Protein AF-A0A9P3NQK9-F1 (afdb_monomer_lite)

Sequence (146 aa):
MMLTTSNITHAIDLAFIDRADIKAFIGPPSLQGRYNMLHSSFCELQRVGIVEEEEGDTVYPCTYNEVTLSDSENNDSGSKGLHLGKRLLQVAQSCEGLSGRILRKLPFLAHATSSVPGSCSADIFIDKLQSAVQKELEDRNNMAES

Foldseek 3Di:
DDDDDDPDPVPDDPVVVVPDPDDDDDAADDLLRLLVLLQVLLVVCVVVQQAADPVRPDAGADHPVVLVVCVVPPDPPDDPNSVLSVLSSVLSVLCPPPHSVVSNCLLVQLSVPPPDPGHHHSVSSSVSSSVSSVVVVVVVVVVVVD

Structure (mmCIF, N/CA/C/O backbone):
data_AF-A0A9P3NQK9-F1
#
_entry.id   AF-A0A9P3NQK9-F1
#
loop_
_atom_site.group_PDB
_atom_site.id
_atom_site.type_symbol
_atom_site.label_atom_id
_atom_site.label_alt_id
_atom_site.label_comp_id
_atom_site.label_asym_id
_atom_site.label_entity_id
_atom_site.label_seq_id
_atom_site.pdbx_PDB_ins_code
_atom_site.Cartn_x
_atom_site.Cartn_y
_atom_site.Cartn_z
_atom_site.occupancy
_atom_site.B_iso_or_equiv
_atom_site.auth_seq_id
_atom_site.auth_comp_id
_atom_site.auth_asym_id
_atom_site.auth_atom_id
_atom_site.pdbx_PDB_model_num
ATOM 1 N N . MET A 1 1 ? -3.665 -6.805 -30.807 1.00 83.88 1 MET A N 1
ATOM 2 C CA . MET A 1 1 ? -2.801 -6.202 -29.771 1.00 83.88 1 MET A CA 1
ATOM 3 C C . MET A 1 1 ? -2.300 -7.322 -28.876 1.00 83.88 1 MET A C 1
ATOM 5 O O . MET A 1 1 ? -3.133 -8.070 -28.382 1.00 83.88 1 MET A O 1
ATOM 9 N N . MET A 1 2 ? -0.982 -7.479 -28.735 1.00 89.56 2 MET A N 1
ATOM 10 C CA . MET A 1 2 ? -0.363 -8.483 -27.859 1.00 89.56 2 MET A CA 1
ATOM 11 C C . MET A 1 2 ? 0.240 -7.778 -26.644 1.00 89.56 2 MET A C 1
ATOM 13 O O . MET A 1 2 ? 0.886 -6.746 -26.800 1.00 89.56 2 MET A O 1
ATOM 17 N N . LEU A 1 3 ? 0.021 -8.326 -25.449 1.00 92.00 3 LEU A N 1
ATOM 18 C CA . LEU A 1 3 ? 0.586 -7.828 -24.195 1.00 92.00 3 LEU A CA 1
ATOM 19 C C . LEU A 1 3 ? 1.475 -8.920 -23.605 1.00 92.00 3 LEU A C 1
ATOM 21 O O . LEU A 1 3 ? 1.016 -10.037 -23.377 1.00 92.00 3 LEU A O 1
ATOM 25 N N . THR A 1 4 ? 2.740 -8.595 -23.362 1.00 89.88 4 THR A N 1
ATOM 26 C CA . THR A 1 4 ? 3.723 -9.519 -22.787 1.00 89.88 4 THR A CA 1
ATOM 27 C C . THR A 1 4 ? 4.471 -8.835 -21.652 1.00 89.88 4 THR A C 1
ATOM 29 O O . THR A 1 4 ? 4.813 -7.660 -21.760 1.00 89.88 4 THR A O 1
ATOM 32 N N . THR A 1 5 ? 4.764 -9.569 -20.581 1.00 92.00 5 THR A N 1
ATOM 33 C CA . THR A 1 5 ? 5.516 -9.076 -19.418 1.00 92.00 5 THR A CA 1
ATOM 34 C C . THR A 1 5 ? 6.749 -9.946 -19.195 1.00 92.00 5 THR A C 1
ATOM 36 O O . THR A 1 5 ? 6.644 -11.168 -19.278 1.00 92.00 5 THR A O 1
ATOM 39 N N . SER A 1 6 ? 7.891 -9.346 -18.858 1.00 90.12 6 SER A N 1
ATOM 40 C CA . SER A 1 6 ? 9.093 -10.071 -18.427 1.00 90.12 6 SER A CA 1
ATOM 41 C C . SER A 1 6 ? 9.525 -9.594 -17.046 1.00 90.12 6 SER A C 1
ATOM 43 O O . SER A 1 6 ? 9.598 -8.392 -16.802 1.00 90.12 6 SER A O 1
ATOM 45 N N . ASN A 1 7 ? 9.849 -10.541 -16.163 1.00 87.56 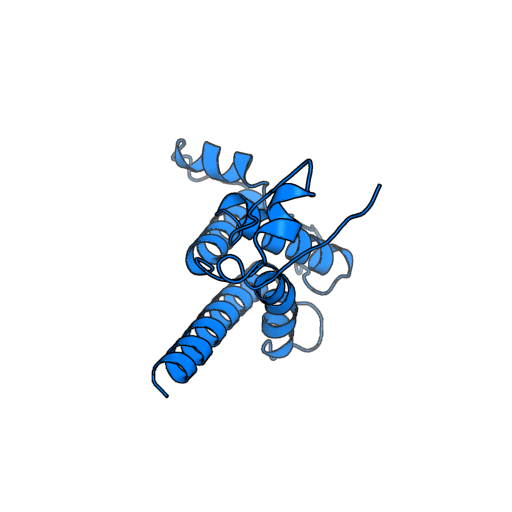7 ASN A N 1
ATOM 46 C CA . ASN A 1 7 ? 10.395 -10.253 -14.833 1.00 87.56 7 ASN A CA 1
ATOM 47 C C . ASN A 1 7 ? 11.925 -10.095 -14.840 1.00 87.56 7 ASN A C 1
ATOM 49 O O . ASN A 1 7 ? 12.494 -9.698 -13.827 1.00 87.56 7 ASN A O 1
ATOM 53 N N . ILE A 1 8 ? 12.599 -10.410 -15.954 1.00 84.94 8 ILE A N 1
ATOM 54 C CA . ILE A 1 8 ? 14.059 -10.335 -16.074 1.00 84.94 8 ILE A CA 1
ATOM 55 C C . ILE A 1 8 ? 14.398 -9.225 -17.057 1.00 84.94 8 ILE A C 1
ATOM 57 O O . ILE A 1 8 ? 14.418 -9.432 -18.264 1.00 84.94 8 ILE A O 1
ATOM 61 N N . THR A 1 9 ? 14.635 -8.027 -16.540 1.00 74.50 9 THR A N 1
ATOM 62 C CA . THR A 1 9 ? 14.713 -6.794 -17.339 1.00 74.50 9 THR A CA 1
ATOM 63 C C . THR A 1 9 ? 15.964 -6.695 -18.207 1.00 74.50 9 THR A C 1
ATOM 65 O O . THR A 1 9 ? 15.903 -6.108 -19.280 1.00 74.50 9 THR A O 1
ATOM 68 N N . HIS A 1 10 ? 17.068 -7.320 -17.793 1.00 74.88 10 HIS A N 1
ATOM 69 C CA . HIS A 1 10 ? 18.355 -7.275 -18.502 1.00 74.88 10 HIS A CA 1
ATOM 70 C C . HIS A 1 10 ? 18.671 -8.544 -19.307 1.00 74.88 10 HIS A C 1
ATOM 72 O O . HIS A 1 10 ? 19.687 -8.589 -19.991 1.00 74.88 10 HIS A O 1
ATOM 78 N N . ALA A 1 11 ? 17.817 -9.570 -19.236 1.00 77.81 11 ALA A N 1
ATOM 79 C CA . ALA A 1 11 ? 17.992 -10.822 -19.981 1.00 77.81 11 ALA A CA 1
ATOM 80 C C . ALA A 1 11 ? 16.928 -11.015 -21.071 1.00 77.81 11 ALA A C 1
ATOM 82 O O . ALA A 1 11 ? 16.745 -12.125 -21.568 1.00 77.81 11 ALA A O 1
ATOM 83 N N . ILE A 1 12 ? 16.189 -9.955 -21.414 1.00 82.88 12 ILE A N 1
ATOM 84 C CA . ILE A 1 12 ? 15.222 -10.010 -22.510 1.00 82.88 12 ILE A CA 1
ATOM 85 C C . ILE A 1 12 ? 15.993 -10.041 -23.823 1.00 82.88 12 ILE A C 1
ATOM 87 O O . ILE A 1 12 ? 16.868 -9.209 -24.059 1.00 82.88 12 ILE A O 1
ATOM 91 N N . ASP A 1 13 ? 15.637 -10.998 -24.671 1.00 84.50 13 ASP A N 1
ATOM 92 C CA . ASP A 1 13 ? 16.211 -11.138 -25.998 1.00 84.50 13 ASP A CA 1
ATOM 93 C C . ASP A 1 13 ? 16.029 -9.858 -26.833 1.00 84.50 13 ASP A C 1
ATOM 95 O O . ASP A 1 13 ? 14.955 -9.243 -26.870 1.00 84.50 13 ASP A O 1
ATOM 99 N N . LEU A 1 14 ? 17.097 -9.463 -27.526 1.00 80.38 14 LEU A N 1
ATOM 100 C CA . LEU A 1 14 ? 17.123 -8.225 -28.296 1.00 80.38 14 LEU A CA 1
ATOM 101 C C . LEU A 1 14 ? 16.114 -8.246 -29.456 1.00 80.38 14 LEU A C 1
ATOM 103 O O . LEU A 1 14 ? 15.533 -7.206 -29.757 1.00 80.38 14 LEU A O 1
ATOM 107 N N . ALA A 1 15 ? 15.839 -9.406 -30.064 1.00 83.25 15 ALA A N 1
ATOM 108 C CA . ALA A 1 15 ? 14.848 -9.529 -31.132 1.00 83.25 15 ALA A CA 1
ATOM 109 C C . ALA A 1 15 ? 13.408 -9.388 -30.612 1.00 83.25 15 ALA A C 1
ATOM 111 O O . ALA A 1 15 ? 12.530 -8.941 -31.350 1.00 83.25 15 ALA A O 1
ATOM 112 N N . PHE A 1 16 ? 13.153 -9.718 -29.342 1.00 78.44 16 PHE A N 1
ATOM 113 C CA . PHE A 1 16 ? 11.878 -9.413 -28.686 1.00 78.44 16 PHE A CA 1
ATOM 114 C C . PHE A 1 16 ? 11.709 -7.918 -28.429 1.00 78.44 16 PHE A C 1
ATOM 116 O O . PHE A 1 16 ? 10.635 -7.369 -28.671 1.00 78.44 16 PHE A O 1
ATOM 123 N N . ILE A 1 17 ? 12.772 -7.257 -27.969 1.00 83.06 17 ILE A N 1
ATOM 124 C CA . ILE A 1 17 ? 12.786 -5.805 -27.791 1.00 83.06 17 ILE A CA 1
ATOM 125 C C . ILE A 1 17 ? 12.569 -5.121 -29.147 1.00 83.06 17 ILE A C 1
ATOM 127 O O . ILE A 1 17 ? 11.748 -4.219 -29.244 1.00 83.06 17 ILE A O 1
ATOM 131 N N . ASP A 1 18 ? 13.247 -5.543 -30.208 1.00 86.25 18 ASP A N 1
ATOM 132 C CA . ASP A 1 18 ? 13.134 -4.911 -31.529 1.00 86.25 18 ASP A CA 1
ATOM 133 C C . ASP A 1 18 ? 11.713 -4.984 -32.118 1.00 86.25 18 ASP A C 1
ATOM 135 O O . ASP A 1 18 ? 11.233 -4.034 -32.727 1.00 86.25 18 ASP A O 1
ATOM 139 N N . ARG A 1 19 ? 10.988 -6.076 -31.847 1.00 91.25 19 ARG A N 1
ATOM 140 C CA . ARG A 1 19 ? 9.607 -6.285 -32.320 1.00 91.25 19 ARG A CA 1
ATOM 141 C C . ARG A 1 19 ? 8.532 -5.596 -31.475 1.00 91.25 19 ARG A C 1
ATOM 143 O O . ARG A 1 19 ? 7.364 -5.637 -31.854 1.00 91.25 19 ARG A O 1
ATOM 150 N N . ALA A 1 20 ? 8.880 -5.033 -30.320 1.00 89.75 20 ALA A N 1
ATOM 151 C CA . ALA A 1 20 ? 7.919 -4.388 -29.433 1.00 89.75 20 ALA A CA 1
ATOM 152 C C . ALA A 1 20 ? 7.782 -2.895 -29.760 1.00 89.75 20 ALA A C 1
ATOM 154 O O . ALA A 1 20 ? 8.729 -2.130 -29.568 1.00 89.75 20 ALA A O 1
ATOM 155 N N . ASP A 1 21 ? 6.578 -2.475 -30.158 1.00 93.62 21 ASP A N 1
ATOM 156 C CA . ASP A 1 21 ? 6.264 -1.063 -30.424 1.00 93.62 21 ASP A CA 1
ATOM 157 C C . ASP A 1 21 ? 6.365 -0.194 -29.158 1.00 93.62 21 ASP A C 1
ATOM 159 O O . ASP A 1 21 ? 6.798 0.955 -29.207 1.00 93.62 21 ASP A O 1
ATOM 163 N N . ILE A 1 22 ? 5.973 -0.746 -28.001 1.00 91.12 22 ILE A N 1
ATOM 164 C CA . ILE A 1 22 ? 5.982 -0.059 -26.704 1.00 91.12 22 ILE A CA 1
ATOM 165 C C . ILE A 1 22 ? 6.760 -0.893 -25.690 1.00 91.12 22 ILE A C 1
ATOM 167 O O . ILE A 1 22 ? 6.495 -2.080 -25.498 1.00 91.12 22 ILE A O 1
ATOM 171 N N . LYS A 1 23 ? 7.694 -0.237 -24.995 1.00 88.12 23 LYS A N 1
ATOM 172 C CA . LYS A 1 23 ? 8.518 -0.818 -23.930 1.00 88.12 23 LYS A CA 1
ATOM 173 C C . LYS A 1 23 ? 8.341 0.023 -22.678 1.00 88.12 23 LYS A C 1
ATOM 175 O O . LYS A 1 23 ? 8.643 1.213 -22.690 1.00 88.12 23 LYS A O 1
ATOM 180 N N . ALA A 1 24 ? 7.863 -0.595 -21.607 1.00 90.00 24 ALA A N 1
ATOM 181 C CA . ALA A 1 24 ? 7.662 0.071 -20.330 1.00 90.00 24 ALA A CA 1
ATOM 182 C C . ALA A 1 24 ? 8.331 -0.739 -19.219 1.00 90.00 24 ALA A C 1
ATOM 184 O O . ALA A 1 24 ? 7.975 -1.892 -18.977 1.00 90.00 24 ALA A O 1
ATOM 185 N N . PHE A 1 25 ? 9.298 -0.125 -18.542 1.00 90.62 25 PHE A N 1
ATOM 186 C CA . PHE A 1 25 ? 9.832 -0.658 -17.297 1.00 90.62 25 PHE A CA 1
ATOM 187 C C . PHE A 1 25 ? 8.921 -0.233 -16.143 1.00 90.62 25 PHE A C 1
ATOM 189 O O . PHE A 1 25 ? 8.699 0.959 -15.934 1.00 90.62 25 PHE A O 1
ATOM 196 N N . ILE A 1 26 ? 8.403 -1.207 -15.393 1.00 90.81 26 ILE A N 1
ATOM 197 C CA . ILE A 1 26 ? 7.578 -0.970 -14.207 1.00 90.81 26 ILE A CA 1
ATOM 198 C C . ILE A 1 26 ? 8.398 -1.347 -12.974 1.00 90.81 26 ILE A C 1
ATOM 200 O O . ILE A 1 26 ? 8.571 -2.526 -12.667 1.00 90.81 26 ILE A O 1
ATOM 204 N N . GLY A 1 27 ? 8.930 -0.331 -12.295 1.00 90.12 27 GLY A N 1
ATOM 205 C CA . GLY A 1 27 ? 9.665 -0.496 -11.043 1.00 90.12 27 GLY A CA 1
ATOM 206 C C . GLY A 1 27 ? 8.751 -0.709 -9.827 1.00 90.12 27 GLY A C 1
ATOM 207 O O . GLY A 1 27 ? 7.526 -0.799 -9.959 1.00 90.12 27 GLY A O 1
ATOM 208 N N . PRO A 1 28 ? 9.335 -0.771 -8.617 1.00 92.19 28 PRO A N 1
ATOM 209 C CA . PRO A 1 28 ? 8.576 -0.725 -7.373 1.00 92.19 28 PRO A CA 1
ATOM 210 C C . PRO A 1 28 ? 7.673 0.521 -7.300 1.00 92.19 28 PRO A C 1
ATOM 212 O O . PRO A 1 28 ? 7.998 1.557 -7.886 1.00 92.19 28 PRO A O 1
ATOM 215 N N . PRO A 1 29 ? 6.542 0.454 -6.579 1.00 96.12 29 PRO A N 1
ATOM 216 C CA . PRO A 1 29 ? 5.626 1.581 -6.458 1.00 96.12 29 PRO A CA 1
ATOM 217 C C . PRO A 1 29 ? 6.273 2.784 -5.754 1.00 96.12 29 PRO A C 1
ATOM 219 O O . PRO A 1 29 ? 6.973 2.643 -4.745 1.00 96.12 29 PRO A O 1
ATOM 222 N N . SER A 1 30 ? 5.967 3.983 -6.261 1.00 97.00 30 SER A N 1
ATOM 223 C CA . SER A 1 30 ? 6.295 5.258 -5.610 1.00 97.00 30 SER A CA 1
ATOM 224 C C . SER A 1 30 ? 5.638 5.367 -4.231 1.00 97.00 30 SER A C 1
ATOM 226 O O . SER A 1 30 ? 4.705 4.621 -3.935 1.00 97.00 30 SER A O 1
ATOM 228 N N . LEU A 1 31 ? 6.065 6.320 -3.395 1.00 97.62 31 LEU A N 1
ATOM 229 C CA . LEU A 1 31 ? 5.459 6.539 -2.073 1.00 97.62 31 LEU A CA 1
ATOM 230 C C . LEU A 1 31 ? 3.933 6.727 -2.154 1.00 97.62 31 LEU A C 1
ATOM 232 O O . LEU A 1 31 ? 3.199 6.063 -1.427 1.00 97.62 31 LEU A O 1
ATOM 236 N N . GLN A 1 32 ? 3.455 7.542 -3.098 1.00 97.62 32 GLN A N 1
ATOM 237 C CA . GLN A 1 32 ? 2.023 7.704 -3.361 1.00 97.62 32 GLN A CA 1
ATOM 238 C C . GLN A 1 32 ? 1.360 6.386 -3.786 1.00 97.62 32 GLN A C 1
ATOM 240 O O . GLN A 1 32 ? 0.261 6.069 -3.337 1.00 97.62 32 GLN A O 1
ATOM 245 N N . GLY A 1 33 ? 2.031 5.585 -4.620 1.00 97.56 33 GLY A N 1
ATOM 246 C CA . GLY A 1 33 ? 1.552 4.256 -4.999 1.00 97.56 33 GLY A CA 1
ATOM 247 C C . GLY A 1 33 ? 1.426 3.317 -3.798 1.00 97.56 33 GLY A C 1
ATOM 248 O O . GLY A 1 33 ? 0.412 2.635 -3.664 1.00 97.56 33 GLY A O 1
ATOM 249 N N . ARG A 1 34 ? 2.415 3.316 -2.897 1.00 98.06 34 ARG A N 1
ATOM 250 C CA . ARG A 1 34 ? 2.382 2.531 -1.654 1.00 98.06 34 ARG A CA 1
ATOM 251 C C . ARG A 1 34 ? 1.248 2.984 -0.747 1.00 98.06 34 ARG A C 1
ATOM 253 O O . ARG A 1 34 ? 0.457 2.147 -0.322 1.00 98.06 34 ARG A O 1
ATOM 260 N N . TYR A 1 35 ? 1.119 4.294 -0.540 1.00 98.12 35 TYR A N 1
ATOM 261 C CA . TYR A 1 35 ? 0.024 4.877 0.227 1.00 98.12 35 TYR A CA 1
ATOM 262 C C . TYR A 1 35 ? -1.334 4.452 -0.325 1.00 98.12 35 TYR A C 1
ATOM 264 O O . TYR A 1 35 ? -2.138 3.895 0.409 1.00 98.12 35 TYR A O 1
ATOM 272 N N . ASN A 1 36 ? -1.572 4.626 -1.627 1.00 98.00 36 ASN A N 1
ATOM 273 C CA . ASN A 1 36 ? -2.856 4.295 -2.248 1.00 98.00 36 ASN A CA 1
ATOM 274 C C . ASN A 1 36 ? -3.188 2.793 -2.155 1.00 98.00 36 ASN A C 1
ATOM 276 O O . ASN A 1 36 ? -4.353 2.422 -2.001 1.00 98.00 36 ASN A O 1
ATOM 280 N N . MET A 1 37 ? -2.185 1.909 -2.230 1.00 97.88 37 MET A N 1
ATOM 281 C CA . MET A 1 37 ? -2.397 0.466 -2.051 1.00 97.88 37 MET A CA 1
ATOM 282 C C . MET A 1 37 ? -2.806 0.122 -0.615 1.00 97.88 37 MET A C 1
ATOM 284 O O . MET A 1 37 ? -3.747 -0.649 -0.420 1.00 97.88 37 MET A O 1
ATOM 288 N N . LEU A 1 38 ? -2.128 0.700 0.381 1.00 97.56 38 LEU A N 1
ATOM 289 C CA . LEU A 1 38 ? -2.479 0.505 1.789 1.00 97.56 38 LEU A CA 1
ATOM 290 C C . LEU A 1 38 ? -3.836 1.142 2.116 1.00 97.56 38 LEU A C 1
ATOM 292 O O . LEU A 1 38 ? -4.663 0.503 2.754 1.00 97.56 38 LEU A O 1
ATOM 296 N N . HIS A 1 39 ? -4.096 2.348 1.608 1.00 97.25 39 HIS A N 1
ATOM 297 C CA . HIS A 1 39 ? -5.340 3.103 1.782 1.00 97.25 39 HIS A CA 1
ATOM 298 C C . HIS A 1 39 ? -6.547 2.354 1.228 1.00 97.25 39 HIS A C 1
ATOM 300 O O . HIS A 1 39 ? -7.486 2.090 1.966 1.00 97.25 39 HIS A O 1
ATOM 306 N N . SER A 1 40 ? -6.491 1.911 -0.031 1.00 97.44 40 SER A N 1
ATOM 307 C CA . SER A 1 40 ? -7.581 1.125 -0.629 1.00 97.44 40 SER A CA 1
ATOM 308 C C . SER A 1 40 ? -7.838 -0.184 0.115 1.00 97.44 40 SER A C 1
ATOM 310 O O . SER A 1 40 ? -8.992 -0.560 0.305 1.00 97.44 40 SER A O 1
ATOM 312 N N . SER A 1 41 ? -6.780 -0.851 0.581 1.00 96.06 41 SER A N 1
ATOM 313 C CA . SER A 1 41 ? -6.924 -2.064 1.389 1.00 96.06 41 SER A CA 1
ATOM 314 C C . SER A 1 41 ? -7.558 -1.766 2.749 1.00 96.06 41 SER A C 1
ATOM 316 O O . SER A 1 41 ? -8.431 -2.504 3.188 1.00 96.06 41 SER A O 1
ATOM 318 N N . PHE A 1 42 ? -7.152 -0.679 3.405 1.00 95.25 42 PHE A N 1
ATOM 319 C CA . PHE A 1 42 ? -7.701 -0.251 4.688 1.00 95.25 42 PHE A CA 1
ATOM 320 C C . PHE A 1 42 ? -9.184 0.125 4.574 1.00 95.25 42 PHE A C 1
ATOM 322 O O . PHE A 1 42 ? -10.006 -0.380 5.333 1.00 95.25 42 PHE A O 1
ATOM 329 N N . CYS A 1 43 ? -9.542 0.936 3.575 1.00 95.06 43 CYS A N 1
ATOM 330 C CA . CYS A 1 43 ? -10.928 1.305 3.293 1.00 95.06 43 CYS A CA 1
ATOM 331 C C . CYS A 1 43 ? -11.794 0.074 2.999 1.00 95.06 43 CYS A C 1
ATOM 333 O O . CYS A 1 43 ? -12.942 0.017 3.429 1.00 95.06 43 CYS A O 1
ATOM 335 N N . GLU A 1 44 ? -11.253 -0.928 2.301 1.00 95.44 44 GLU A N 1
ATOM 336 C CA . GLU A 1 44 ? -11.964 -2.185 2.063 1.00 95.44 44 GLU A CA 1
ATOM 337 C C . GLU A 1 44 ? -12.212 -2.950 3.367 1.00 95.44 44 GLU A C 1
ATOM 339 O O . GLU A 1 44 ? -13.317 -3.445 3.572 1.00 95.44 44 GLU A O 1
ATOM 344 N N . LEU A 1 45 ? -11.232 -2.998 4.276 1.00 92.56 45 LEU A N 1
ATOM 345 C CA . LEU A 1 45 ? -11.394 -3.626 5.591 1.00 92.56 45 LEU A CA 1
ATOM 346 C C . LEU A 1 45 ? -12.435 -2.912 6.461 1.00 92.56 45 LEU A C 1
ATOM 348 O O . LEU A 1 45 ? -13.172 -3.586 7.179 1.00 92.56 45 LEU A O 1
ATOM 352 N N . GLN A 1 46 ? -12.539 -1.584 6.359 1.00 92.38 46 GLN A N 1
ATOM 353 C CA . GLN A 1 46 ? -13.632 -0.829 6.979 1.00 92.38 46 GLN A CA 1
ATOM 354 C C . GLN A 1 46 ? -14.979 -1.164 6.333 1.00 92.38 46 GLN A C 1
ATOM 356 O O . GLN A 1 46 ? -15.950 -1.451 7.026 1.00 92.38 46 GLN A O 1
ATOM 361 N N . ARG A 1 47 ? -15.037 -1.223 4.997 1.00 93.62 47 ARG A N 1
ATOM 362 C CA . ARG A 1 47 ? -16.264 -1.534 4.245 1.00 93.62 47 ARG A CA 1
ATOM 363 C C . ARG A 1 47 ? -16.847 -2.909 4.590 1.00 93.62 47 ARG A C 1
ATOM 365 O O . ARG A 1 47 ? -18.063 -3.076 4.538 1.00 93.62 47 ARG A O 1
ATOM 372 N N . VAL A 1 48 ? -16.000 -3.900 4.881 1.00 92.19 48 VAL A N 1
ATOM 373 C CA . VAL A 1 48 ? -16.436 -5.262 5.247 1.00 92.19 48 VAL A CA 1
ATOM 374 C C . VAL A 1 48 ? -16.573 -5.489 6.757 1.00 92.19 48 VAL A C 1
ATOM 376 O O . VAL A 1 48 ? -16.864 -6.613 7.159 1.00 92.19 48 VAL A O 1
ATOM 379 N N . GLY A 1 49 ? -16.359 -4.461 7.583 1.00 89.44 49 GLY A N 1
ATOM 380 C CA . GLY A 1 49 ? -16.518 -4.543 9.038 1.00 89.44 49 GLY A CA 1
ATOM 381 C C . GLY A 1 49 ? -15.398 -5.287 9.776 1.00 89.44 49 GLY A C 1
ATOM 382 O O . GLY A 1 49 ? -15.586 -5.766 10.889 1.00 89.44 49 GLY A O 1
ATOM 383 N N . ILE A 1 50 ? -14.215 -5.422 9.165 1.00 90.19 50 ILE A N 1
ATOM 384 C CA . ILE A 1 50 ? -13.025 -5.969 9.847 1.00 90.19 50 ILE A CA 1
ATOM 385 C C . ILE A 1 50 ? -12.332 -4.878 10.675 1.00 90.19 50 ILE A C 1
ATOM 387 O O . ILE A 1 50 ? -11.760 -5.156 11.732 1.00 90.19 50 ILE A O 1
ATOM 391 N N . VAL A 1 51 ? -12.382 -3.634 10.196 1.00 91.25 51 VAL A N 1
ATOM 392 C CA . VAL A 1 51 ? -11.893 -2.457 10.917 1.00 91.25 51 VAL A CA 1
ATOM 393 C C . VAL A 1 51 ? -13.084 -1.564 11.237 1.00 91.25 51 VAL A C 1
ATOM 395 O O . VAL A 1 51 ? -13.658 -0.961 10.337 1.00 91.25 51 VAL A O 1
ATOM 398 N N . GLU A 1 52 ? -13.460 -1.482 12.507 1.00 87.88 52 GLU A N 1
ATOM 399 C CA . GLU A 1 52 ? -14.623 -0.720 12.967 1.00 87.88 52 GLU A CA 1
ATOM 400 C C . GLU A 1 52 ? -14.282 0.050 14.243 1.00 87.88 52 GLU A C 1
ATOM 402 O O . GLU A 1 52 ? -13.506 -0.406 15.082 1.00 87.88 52 GLU A O 1
ATOM 407 N N . GLU A 1 53 ? -14.874 1.231 14.381 1.00 83.00 53 GLU A N 1
ATOM 408 C CA . GLU A 1 53 ? -14.789 2.044 15.592 1.00 83.00 53 GLU A CA 1
ATOM 409 C C . GLU A 1 53 ? -15.968 1.725 16.519 1.00 83.00 53 GLU A C 1
ATOM 411 O O . GLU A 1 53 ? -17.075 1.466 16.048 1.00 83.00 53 GLU A O 1
ATOM 416 N N . GLU A 1 54 ? -15.754 1.793 17.837 1.00 69.94 54 GLU A N 1
ATOM 417 C CA . GLU A 1 54 ? -16.767 1.427 18.846 1.00 69.94 54 GLU A CA 1
ATOM 418 C C . GLU A 1 54 ? -18.057 2.268 18.758 1.00 69.94 54 GLU A C 1
ATOM 420 O O . GLU A 1 54 ? -19.133 1.794 19.116 1.00 69.94 54 GLU A O 1
ATOM 425 N N . GLU A 1 55 ? -17.970 3.500 18.245 1.00 70.06 55 GLU A N 1
ATOM 426 C CA . GLU A 1 55 ? -19.089 4.452 18.165 1.00 70.06 55 GLU A CA 1
ATOM 427 C C . GLU A 1 55 ? -19.826 4.442 16.809 1.00 70.06 55 GLU A C 1
ATOM 429 O O . GLU A 1 55 ? -20.727 5.250 16.584 1.00 70.06 55 GLU A O 1
ATOM 434 N N . GLY A 1 56 ? -19.477 3.533 15.891 1.00 65.38 56 GLY A N 1
ATOM 435 C CA . GLY A 1 56 ? -20.176 3.344 14.611 1.00 65.38 56 GLY A CA 1
ATOM 436 C C . GLY A 1 56 ? -19.947 4.434 13.554 1.00 65.38 56 GLY A C 1
ATOM 437 O O . GLY A 1 56 ? -20.304 4.230 12.391 1.00 65.38 56 GLY A O 1
ATOM 438 N N . ASP A 1 57 ? -19.316 5.559 13.903 1.00 76.50 57 ASP A N 1
ATOM 439 C CA . ASP A 1 57 ? -18.912 6.568 12.923 1.00 76.50 57 ASP A CA 1
ATOM 440 C C . ASP A 1 57 ? -17.630 6.116 12.208 1.00 76.50 57 ASP A C 1
ATOM 442 O O . ASP A 1 57 ? -16.519 6.143 12.749 1.00 76.50 57 ASP A O 1
ATOM 446 N N . THR A 1 58 ? -17.795 5.616 10.983 1.00 80.88 58 THR A N 1
ATOM 447 C CA . THR A 1 58 ? -16.677 5.117 10.177 1.00 80.88 58 THR A CA 1
ATOM 448 C C . THR A 1 58 ? -15.896 6.293 9.613 1.00 80.88 58 THR A C 1
ATOM 450 O O . THR A 1 58 ? -16.304 6.930 8.641 1.00 80.88 58 THR A O 1
ATOM 453 N N . VAL A 1 59 ? -14.727 6.550 10.194 1.00 88.81 59 VAL A N 1
ATOM 454 C CA . VAL A 1 59 ? -13.814 7.581 9.705 1.00 88.81 59 VAL A CA 1
ATOM 455 C C . VAL A 1 59 ? -12.793 6.960 8.761 1.00 88.81 59 VAL A C 1
ATOM 457 O O . VAL A 1 59 ? -11.963 6.144 9.165 1.00 88.81 59 VAL A O 1
ATOM 460 N N . TYR A 1 60 ? -12.832 7.372 7.498 1.00 91.44 60 TYR A N 1
ATOM 461 C CA . TYR A 1 60 ? -11.843 6.962 6.508 1.00 91.44 60 TYR A CA 1
ATOM 462 C C . TYR A 1 60 ? -10.567 7.810 6.617 1.00 91.44 60 TYR A C 1
ATOM 464 O O . TYR A 1 60 ? -10.652 9.020 6.861 1.00 91.44 60 TYR A O 1
ATOM 472 N N . PRO A 1 61 ? -9.377 7.222 6.398 1.00 93.00 61 PRO A N 1
ATOM 473 C CA . PRO A 1 61 ? -8.152 7.995 6.259 1.00 93.00 61 PRO A CA 1
ATOM 474 C C . PRO A 1 61 ? -8.248 8.939 5.053 1.00 93.00 61 PRO A C 1
ATOM 476 O O . PRO A 1 61 ? -8.792 8.567 4.008 1.00 93.00 61 PRO A O 1
ATOM 479 N N . CYS A 1 62 ? -7.680 10.138 5.164 1.00 94.19 62 CYS A N 1
ATOM 480 C CA . CYS A 1 62 ? -7.611 11.084 4.049 1.00 94.19 62 CYS A CA 1
ATOM 481 C C . CYS A 1 62 ? -6.829 10.517 2.849 1.00 94.19 62 CYS A C 1
ATOM 483 O O . CYS A 1 62 ? -6.049 9.570 2.957 1.00 94.19 62 CYS A O 1
ATOM 485 N N . THR A 1 63 ? -7.018 11.101 1.674 1.00 95.38 63 THR A N 1
ATOM 486 C CA . THR A 1 63 ? -6.241 10.782 0.473 1.00 95.38 63 THR A CA 1
ATOM 487 C C . THR A 1 63 ? -4.794 11.264 0.599 1.00 95.38 63 THR A C 1
ATOM 489 O O . THR A 1 63 ? -4.479 12.147 1.396 1.00 95.38 63 THR A O 1
ATOM 492 N N . TYR A 1 64 ? -3.895 10.720 -0.230 1.00 95.38 64 TYR A N 1
ATOM 493 C CA . TYR A 1 64 ? -2.477 11.098 -0.214 1.00 95.38 64 TYR A CA 1
ATOM 494 C C . TYR A 1 64 ? -2.272 12.615 -0.342 1.00 95.38 64 TYR A C 1
ATOM 496 O O . TYR A 1 64 ? -1.523 13.206 0.430 1.00 95.38 64 TYR A O 1
ATOM 504 N N . ASN A 1 65 ? -2.973 13.248 -1.288 1.00 94.31 65 ASN A N 1
ATOM 505 C CA . ASN A 1 65 ? -2.819 14.676 -1.554 1.00 94.31 65 ASN A CA 1
ATOM 506 C C . ASN A 1 65 ? -3.247 15.516 -0.343 1.00 94.31 65 ASN A C 1
ATOM 508 O O . ASN A 1 65 ? -2.517 16.418 0.054 1.00 94.31 65 ASN A O 1
ATOM 512 N N . GLU A 1 66 ? -4.382 15.187 0.278 1.00 92.31 66 GLU A N 1
ATOM 513 C CA . GLU A 1 66 ? -4.882 15.878 1.475 1.00 92.31 66 GLU A CA 1
ATOM 514 C C . GLU A 1 66 ? -3.884 15.794 2.635 1.00 92.31 66 GLU A C 1
ATOM 516 O O . GLU A 1 66 ? -3.580 16.809 3.262 1.00 92.31 66 GLU A O 1
ATOM 521 N N . VAL A 1 67 ? -3.309 14.609 2.873 1.00 91.56 67 VAL A N 1
ATOM 522 C CA . VAL A 1 67 ? -2.289 14.419 3.914 1.00 91.56 67 VAL A CA 1
ATOM 523 C C . VAL A 1 67 ? -1.049 15.266 3.616 1.00 91.56 67 VAL A C 1
ATOM 525 O O . VAL A 1 67 ? -0.606 16.014 4.483 1.00 91.56 67 VAL A O 1
ATOM 528 N N . THR A 1 68 ? -0.534 15.233 2.383 1.00 89.94 68 THR A N 1
ATOM 529 C CA . THR A 1 68 ? 0.684 15.983 2.017 1.00 89.94 68 THR A CA 1
ATOM 530 C C . THR A 1 68 ? 0.513 17.503 2.035 1.00 89.94 68 THR A C 1
ATOM 532 O O . THR A 1 68 ? 1.463 18.219 2.339 1.00 89.94 68 THR A O 1
ATOM 535 N N . LEU A 1 69 ? -0.686 18.011 1.733 1.00 87.56 69 LEU A N 1
ATOM 536 C CA . LEU A 1 69 ? -0.979 19.446 1.797 1.00 87.56 69 LEU A CA 1
ATOM 537 C C . LEU A 1 69 ? -1.052 19.930 3.253 1.00 87.56 69 LEU A C 1
ATOM 539 O O . LEU A 1 69 ? -0.585 21.023 3.566 1.00 87.56 69 LEU A O 1
ATOM 543 N N . SER A 1 70 ? -1.568 19.089 4.153 1.00 81.56 70 SER A N 1
ATOM 544 C CA . SER A 1 70 ? -1.727 19.422 5.573 1.00 81.56 70 SER A CA 1
ATOM 545 C C . SER A 1 70 ? -0.417 19.508 6.364 1.00 81.56 70 SER A C 1
ATOM 547 O O . SER A 1 70 ? -0.390 20.122 7.425 1.00 81.56 70 SER A O 1
ATOM 549 N N . ASP A 1 71 ? 0.680 18.914 5.884 1.00 65.56 71 ASP A N 1
ATOM 550 C CA . ASP A 1 71 ? 1.983 19.000 6.567 1.00 65.56 71 ASP A CA 1
ATOM 551 C C . ASP A 1 71 ? 2.585 20.415 6.519 1.00 65.56 71 ASP A C 1
ATOM 553 O O . ASP A 1 71 ? 3.517 20.719 7.259 1.00 65.56 71 ASP A O 1
ATOM 557 N N . SER A 1 72 ? 2.023 21.303 5.691 1.00 64.25 72 SER A N 1
ATOM 558 C CA . SER A 1 72 ? 2.412 22.716 5.629 1.00 64.25 72 SER A CA 1
ATOM 559 C C . SER A 1 72 ? 1.659 23.606 6.632 1.00 64.25 72 SER A C 1
ATOM 561 O O . SER A 1 72 ? 2.097 24.726 6.893 1.00 64.25 72 SER A O 1
ATOM 563 N N . GLU A 1 73 ? 0.555 23.130 7.219 1.00 63.06 73 GLU A N 1
ATOM 564 C CA . GLU A 1 73 ? -0.313 23.910 8.109 1.00 63.06 73 GLU A CA 1
ATOM 565 C C . GLU A 1 73 ? -0.318 23.296 9.523 1.00 63.06 73 GLU A C 1
ATOM 567 O O . GLU A 1 73 ? -0.999 22.311 9.793 1.00 63.06 73 GLU A O 1
ATOM 572 N N . ASN A 1 74 ? 0.448 23.884 10.450 1.00 56.88 74 ASN A N 1
ATOM 573 C CA . ASN A 1 74 ? 0.592 23.454 11.857 1.00 56.88 74 ASN A CA 1
ATOM 574 C C . ASN A 1 74 ? -0.662 23.707 12.732 1.00 56.88 74 ASN A C 1
ATOM 576 O O . ASN A 1 74 ? -0.548 24.152 13.875 1.00 56.88 74 ASN A O 1
ATOM 580 N N . ASN A 1 75 ? -1.867 23.454 12.223 1.00 57.00 75 ASN A N 1
ATOM 581 C CA . ASN A 1 75 ? -3.090 23.594 13.011 1.00 57.00 75 ASN A CA 1
ATOM 582 C C . ASN A 1 75 ? -3.434 22.270 13.709 1.00 57.00 75 ASN A C 1
ATOM 584 O O . ASN A 1 75 ? -3.861 21.301 13.085 1.00 57.00 75 ASN A O 1
ATOM 588 N N . ASP A 1 76 ? -3.274 22.271 15.032 1.00 53.91 76 ASP A N 1
ATOM 589 C CA . ASP A 1 76 ? -3.457 21.174 16.002 1.00 53.91 76 ASP A CA 1
ATOM 590 C C . ASP A 1 76 ? -4.925 20.706 16.179 1.00 53.91 76 ASP A C 1
ATOM 592 O O . ASP A 1 76 ? -5.329 20.173 17.204 1.00 53.91 76 ASP A O 1
ATOM 596 N N . SER A 1 77 ? -5.781 20.924 15.178 1.00 57.94 77 SER A N 1
ATOM 597 C CA . SER A 1 77 ? -7.193 20.503 15.169 1.00 57.94 77 SER A CA 1
ATOM 598 C C . SER A 1 77 ? -7.509 19.665 13.931 1.00 57.94 77 SER A C 1
ATOM 600 O O . SER A 1 77 ? -8.534 19.844 13.274 1.00 57.94 77 SER A O 1
ATOM 602 N N . GLY A 1 78 ? -6.585 18.771 13.571 1.00 63.31 78 GLY A N 1
ATOM 603 C CA . GLY A 1 78 ? -6.756 17.848 12.454 1.00 63.31 78 GLY A CA 1
ATOM 604 C C . GLY A 1 78 ? -7.924 16.889 12.691 1.00 63.31 78 GLY A C 1
ATOM 605 O O . GLY A 1 78 ? -8.090 16.352 13.784 1.00 63.31 78 GLY A O 1
ATOM 606 N N . SER A 1 79 ? -8.734 16.652 11.658 1.00 84.50 79 SER A N 1
ATOM 607 C CA . SER A 1 79 ? -9.790 15.637 11.706 1.00 84.50 79 SER A CA 1
ATOM 608 C C . SER A 1 79 ? -9.201 14.245 11.995 1.00 84.50 79 SER A C 1
ATOM 610 O O . SER A 1 79 ? -8.065 13.949 11.616 1.00 84.50 79 SER A O 1
ATOM 612 N N . LYS A 1 80 ? -9.974 13.342 12.619 1.00 88.00 80 LYS A N 1
ATOM 613 C CA . LYS A 1 80 ? -9.549 11.945 12.867 1.00 88.00 80 LYS A CA 1
ATOM 614 C C . LYS A 1 80 ? -9.087 11.246 11.575 1.00 88.00 80 LYS A C 1
ATOM 616 O O . LYS A 1 80 ? -8.105 10.510 11.591 1.00 88.00 80 LYS A O 1
ATOM 621 N N . GLY A 1 81 ? -9.716 11.551 10.436 1.00 91.06 81 GLY A N 1
ATOM 622 C CA . GLY A 1 81 ? -9.305 11.041 9.122 1.00 91.06 81 GLY A CA 1
ATOM 623 C C . GLY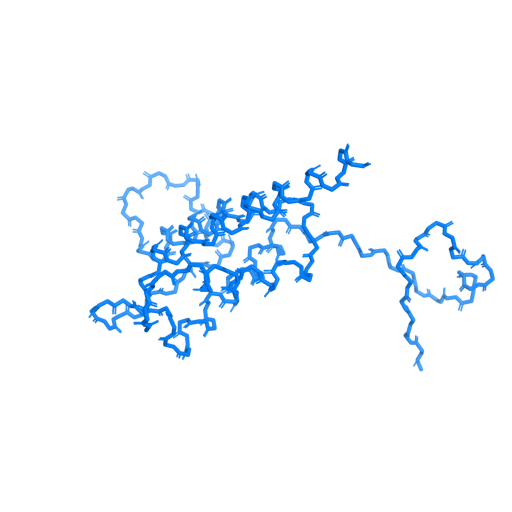 A 1 81 ? -7.920 11.527 8.684 1.00 91.06 81 GLY A C 1
ATOM 624 O O . GLY A 1 81 ? -7.155 10.758 8.095 1.00 91.06 81 GLY A O 1
ATOM 625 N N . LEU A 1 82 ? -7.550 12.764 9.033 1.00 91.81 82 LEU A N 1
ATOM 626 C CA . LEU A 1 82 ? -6.214 13.286 8.764 1.00 91.81 82 LEU A CA 1
ATOM 627 C C . LEU A 1 82 ? -5.158 12.603 9.637 1.00 91.81 82 LEU A C 1
ATOM 629 O O . LEU A 1 82 ? -4.097 12.240 9.133 1.00 91.81 82 LEU A O 1
ATOM 633 N N . HIS A 1 83 ? -5.460 12.377 10.917 1.00 92.12 83 HIS A N 1
ATOM 634 C CA . HIS A 1 83 ? -4.586 11.620 11.816 1.00 92.12 83 HIS A CA 1
ATOM 635 C C . HIS A 1 83 ? -4.317 10.204 11.279 1.00 92.12 83 HIS 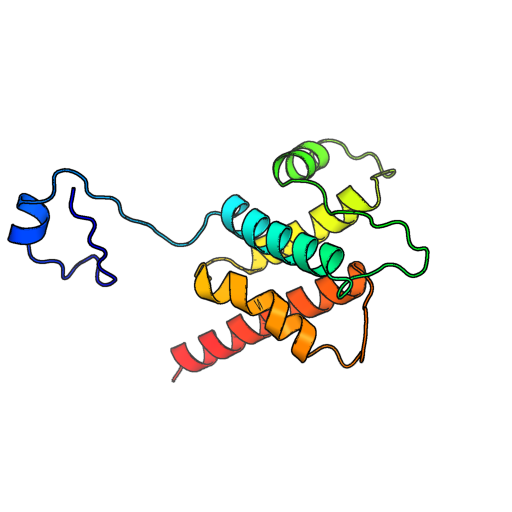A C 1
ATOM 637 O O . HIS A 1 83 ? -3.159 9.815 11.115 1.00 92.12 83 HIS A O 1
ATOM 643 N N . LEU A 1 84 ? -5.372 9.466 10.911 1.00 93.94 84 LEU A N 1
ATOM 644 C CA . LEU A 1 84 ? -5.244 8.133 10.312 1.00 93.94 84 LEU A CA 1
ATOM 645 C C . LEU A 1 84 ? -4.446 8.169 9.003 1.00 93.94 84 LEU A C 1
ATOM 647 O O . LEU A 1 84 ? -3.580 7.323 8.787 1.00 93.94 84 LEU A O 1
ATOM 651 N N . GLY A 1 85 ? -4.690 9.172 8.154 1.00 95.38 85 GLY A N 1
ATOM 652 C CA . GLY A 1 85 ? -3.944 9.370 6.911 1.00 95.38 85 GLY A CA 1
ATOM 653 C C . GLY A 1 85 ? -2.450 9.609 7.148 1.00 95.38 85 GLY A C 1
ATOM 654 O O . GLY A 1 85 ? -1.616 8.972 6.506 1.00 95.38 85 GLY A O 1
ATOM 655 N N . LYS A 1 86 ? -2.084 10.452 8.122 1.00 94.69 86 LYS A N 1
ATOM 656 C CA . LYS A 1 86 ? -0.680 10.693 8.502 1.00 94.69 86 LYS A CA 1
ATOM 657 C C . LYS A 1 86 ? -0.001 9.428 9.020 1.00 94.69 86 LYS A C 1
ATOM 659 O O . LYS A 1 86 ? 1.111 9.116 8.593 1.00 94.69 86 LYS A O 1
ATOM 664 N N . ARG A 1 87 ? -0.673 8.656 9.878 1.00 96.06 87 ARG A N 1
ATOM 665 C CA . ARG A 1 87 ? -0.134 7.374 10.359 1.00 96.06 87 ARG A CA 1
ATOM 666 C C . ARG A 1 87 ? 0.044 6.374 9.220 1.00 96.06 87 ARG A C 1
ATOM 668 O O . ARG A 1 87 ? 1.098 5.758 9.100 1.00 96.06 87 ARG A O 1
ATOM 675 N N . LEU A 1 88 ? -0.937 6.258 8.329 1.00 96.88 88 LEU A N 1
ATOM 676 C CA . LEU A 1 88 ? -0.839 5.378 7.167 1.00 96.88 88 LEU A CA 1
ATOM 677 C C . LEU A 1 88 ? 0.284 5.805 6.207 1.00 96.88 88 LEU A C 1
ATOM 679 O O . LEU A 1 88 ? 0.940 4.954 5.605 1.00 96.88 88 LEU A O 1
ATOM 683 N N . LEU A 1 89 ? 0.553 7.110 6.097 1.00 97.31 89 LEU A N 1
ATOM 684 C CA . LEU A 1 89 ? 1.679 7.640 5.331 1.00 97.31 89 LEU A CA 1
ATOM 685 C C . LEU A 1 89 ? 3.027 7.228 5.928 1.00 97.31 89 LEU A C 1
ATOM 687 O O . LEU A 1 89 ? 3.912 6.835 5.171 1.00 97.31 89 LEU A O 1
ATOM 691 N N . GLN A 1 90 ? 3.168 7.227 7.255 1.00 96.94 90 GLN A N 1
ATOM 692 C CA . GLN A 1 90 ? 4.372 6.714 7.923 1.00 96.94 90 GLN A CA 1
ATOM 693 C C . GLN A 1 90 ? 4.599 5.225 7.613 1.00 96.94 90 GLN A C 1
ATOM 695 O O . GLN A 1 90 ? 5.716 4.821 7.287 1.00 96.94 90 GLN A O 1
ATOM 700 N N . VAL A 1 91 ? 3.534 4.414 7.610 1.00 97.69 91 VAL A N 1
ATOM 701 C CA . VAL A 1 91 ? 3.619 3.004 7.186 1.00 97.69 91 VAL A CA 1
ATOM 702 C C . VAL A 1 91 ? 4.008 2.891 5.707 1.00 97.69 91 VAL A C 1
ATOM 704 O O . VAL A 1 91 ? 4.841 2.076 5.319 1.00 97.69 91 VAL A O 1
ATOM 707 N N . ALA A 1 92 ? 3.450 3.735 4.839 1.00 97.69 92 ALA A N 1
ATOM 708 C CA . ALA A 1 92 ? 3.808 3.735 3.423 1.00 97.69 92 ALA A CA 1
ATOM 709 C C . ALA A 1 92 ? 5.283 4.116 3.192 1.00 97.69 92 ALA A C 1
ATOM 711 O O . ALA A 1 92 ? 5.913 3.595 2.265 1.00 97.69 92 ALA A O 1
ATOM 712 N N . GLN A 1 93 ? 5.847 4.999 4.021 1.00 97.12 93 GLN A N 1
ATOM 713 C CA . GLN A 1 93 ? 7.267 5.357 3.991 1.00 97.12 93 GLN A CA 1
ATOM 714 C C . GLN A 1 93 ? 8.151 4.161 4.358 1.00 97.12 93 GLN A C 1
ATOM 716 O O . GLN A 1 93 ? 9.075 3.865 3.604 1.00 97.12 93 GLN A O 1
ATOM 721 N N . SER A 1 94 ? 7.815 3.418 5.419 1.00 96.88 94 SER A N 1
ATOM 722 C CA . SER A 1 94 ? 8.570 2.224 5.839 1.00 96.88 94 SER A CA 1
ATOM 723 C C . SER A 1 94 ? 8.513 1.074 4.822 1.00 96.88 94 SER A C 1
ATOM 725 O O . SER A 1 94 ? 9.406 0.236 4.784 1.00 96.88 94 SER A O 1
ATOM 727 N N . CYS A 1 95 ? 7.519 1.062 3.931 1.00 96.62 95 CYS A N 1
ATOM 728 C CA . CYS A 1 95 ? 7.370 0.056 2.877 1.00 96.62 95 CYS A CA 1
ATOM 729 C C . CYS A 1 95 ? 8.265 0.265 1.632 1.00 96.62 95 CYS A C 1
ATOM 731 O O . CYS A 1 95 ? 7.969 -0.277 0.560 1.00 96.62 95 CYS A O 1
ATOM 733 N N . GLU A 1 96 ? 9.307 1.093 1.703 1.00 95.31 96 GLU A N 1
ATOM 734 C CA . GLU A 1 96 ? 10.199 1.332 0.566 1.00 95.31 96 GLU A CA 1
ATOM 735 C C . GLU A 1 96 ? 10.847 0.034 0.046 1.00 95.31 96 GLU A C 1
ATOM 737 O O . GLU A 1 96 ? 11.199 -0.868 0.800 1.00 95.31 96 GLU A O 1
ATOM 742 N N . GLY A 1 97 ? 10.941 -0.102 -1.281 1.00 92.00 97 GLY A N 1
ATOM 743 C CA . GLY A 1 97 ? 11.497 -1.297 -1.930 1.00 92.00 97 GLY A CA 1
ATOM 744 C C . GLY A 1 97 ? 10.585 -2.535 -1.937 1.00 92.00 97 GLY A C 1
ATOM 745 O O . GLY A 1 97 ? 10.901 -3.525 -2.607 1.00 92.00 97 GLY A O 1
ATOM 746 N N . LEU A 1 98 ? 9.431 -2.505 -1.261 1.00 94.25 98 LEU A N 1
ATOM 747 C CA . LEU A 1 98 ? 8.460 -3.600 -1.313 1.00 94.25 98 LEU A CA 1
ATOM 748 C C . LEU A 1 98 ? 7.709 -3.625 -2.651 1.00 94.25 98 LEU A C 1
ATOM 750 O O . LEU A 1 98 ? 7.354 -2.595 -3.225 1.00 94.25 98 LEU A O 1
ATOM 754 N N . SER A 1 99 ? 7.436 -4.831 -3.155 1.00 94.31 99 SER A N 1
ATOM 755 C CA . SER A 1 99 ? 6.659 -5.007 -4.383 1.00 94.31 99 SER A CA 1
ATOM 756 C C . SER A 1 99 ? 5.163 -4.839 -4.113 1.00 94.31 99 SER A C 1
ATOM 758 O O . SER A 1 99 ? 4.683 -5.095 -3.007 1.00 94.31 99 SER A O 1
ATOM 760 N N . GLY A 1 100 ? 4.389 -4.508 -5.152 1.00 94.00 100 GLY A N 1
ATOM 761 C CA . GLY A 1 100 ? 2.925 -4.431 -5.047 1.00 94.00 100 GLY A CA 1
ATOM 762 C C . GLY A 1 100 ? 2.277 -5.723 -4.528 1.00 94.00 100 GLY A C 1
ATOM 763 O O . GLY A 1 100 ? 1.262 -5.671 -3.838 1.00 94.00 100 GLY A O 1
ATOM 764 N N . ARG A 1 101 ? 2.892 -6.885 -4.795 1.00 94.31 101 ARG A N 1
ATOM 765 C CA . ARG A 1 101 ? 2.432 -8.182 -4.275 1.00 94.31 101 ARG A CA 1
ATOM 766 C C . ARG A 1 101 ? 2.546 -8.260 -2.754 1.00 94.31 101 ARG A C 1
ATOM 768 O O . ARG A 1 101 ? 1.616 -8.735 -2.112 1.00 94.31 101 ARG A O 1
ATOM 775 N N . ILE A 1 102 ? 3.665 -7.803 -2.193 1.00 95.38 102 ILE A N 1
ATOM 776 C CA . ILE A 1 102 ? 3.863 -7.769 -0.740 1.00 95.38 102 ILE A CA 1
ATOM 777 C C . ILE A 1 102 ? 2.928 -6.741 -0.107 1.00 95.38 102 ILE A C 1
ATOM 779 O O . ILE A 1 102 ? 2.230 -7.072 0.845 1.00 95.38 102 ILE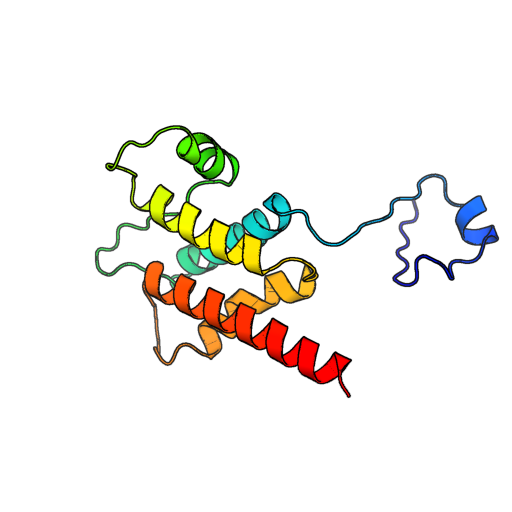 A O 1
ATOM 783 N N . LEU A 1 103 ? 2.814 -5.546 -0.694 1.00 96.44 103 LEU A N 1
ATOM 784 C CA . LEU A 1 103 ? 1.940 -4.490 -0.175 1.00 96.44 103 LEU A CA 1
ATOM 785 C C . LEU A 1 103 ? 0.483 -4.935 -0.021 1.00 96.44 103 LEU A C 1
ATOM 787 O O . LEU A 1 103 ? -0.138 -4.636 0.990 1.00 96.44 103 LEU A O 1
ATOM 791 N N . ARG A 1 104 ? -0.052 -5.708 -0.976 1.00 95.12 104 ARG A N 1
ATOM 792 C CA . ARG A 1 104 ? -1.415 -6.262 -0.871 1.00 95.12 104 ARG A CA 1
ATOM 793 C C . ARG A 1 104 ? -1.549 -7.432 0.108 1.00 95.12 104 ARG A C 1
ATOM 795 O O . ARG A 1 104 ? -2.661 -7.758 0.506 1.00 95.12 104 ARG A O 1
ATOM 802 N N . LYS A 1 105 ? -0.445 -8.080 0.482 1.00 95.62 105 LYS A N 1
ATOM 803 C CA . LYS A 1 105 ? -0.413 -9.172 1.470 1.00 95.62 105 LYS A CA 1
ATOM 804 C C . LYS A 1 105 ? -0.368 -8.631 2.904 1.00 95.62 105 LYS A C 1
ATOM 806 O O . LYS A 1 105 ? -0.905 -9.272 3.804 1.00 95.62 105 LYS A O 1
ATOM 811 N N . LEU A 1 106 ? 0.237 -7.461 3.120 1.00 96.00 106 LEU A N 1
ATOM 812 C CA . LEU A 1 106 ? 0.406 -6.859 4.449 1.00 96.00 106 LEU A CA 1
ATOM 813 C C . LEU A 1 106 ? -0.897 -6.719 5.258 1.00 96.00 106 LEU A C 1
ATOM 815 O O . LEU A 1 106 ? -0.873 -7.112 6.421 1.00 96.00 106 LEU A O 1
ATOM 819 N N . PRO A 1 107 ? -2.037 -6.255 4.700 1.00 93.81 107 PRO A N 1
ATOM 820 C CA . PRO A 1 107 ? -3.279 -6.132 5.468 1.00 93.81 107 PRO A CA 1
ATOM 821 C C . PRO A 1 107 ? -3.758 -7.472 6.037 1.00 93.81 107 PRO A C 1
ATOM 823 O O . PRO A 1 107 ? -4.188 -7.550 7.185 1.00 93.81 107 PRO A O 1
ATOM 826 N N . PHE A 1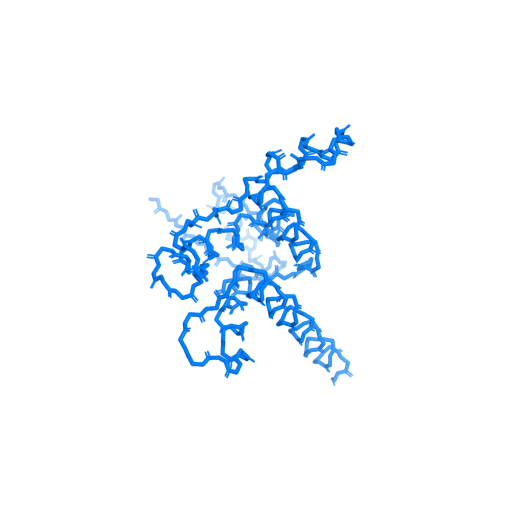 108 ? -3.615 -8.549 5.258 1.00 92.31 108 PHE A N 1
ATOM 827 C CA . PHE A 1 108 ? -3.934 -9.900 5.710 1.00 92.31 108 PHE A CA 1
ATOM 828 C C . PHE A 1 108 ? -3.001 -10.357 6.839 1.00 92.31 108 PHE A C 1
ATOM 830 O O . PHE A 1 108 ? -3.469 -10.897 7.836 1.00 92.31 108 PHE A O 1
ATOM 837 N N . LEU A 1 109 ? -1.691 -10.116 6.716 1.00 92.62 109 LEU A N 1
ATOM 838 C CA . LEU A 1 109 ? -0.725 -10.461 7.767 1.00 92.62 109 LEU A CA 1
ATOM 839 C C . LEU A 1 109 ? -0.971 -9.671 9.057 1.00 92.62 109 LEU A C 1
ATOM 841 O O . LEU A 1 109 ? -0.895 -10.233 10.150 1.00 92.62 109 LEU A O 1
ATOM 845 N N . ALA A 1 110 ? -1.294 -8.385 8.931 1.00 92.56 110 ALA A N 1
ATOM 846 C CA . ALA A 1 110 ? -1.630 -7.521 10.054 1.00 92.56 110 ALA A CA 1
ATOM 847 C C . ALA A 1 110 ? -2.855 -8.054 10.807 1.00 92.56 110 ALA A C 1
ATOM 849 O O . ALA A 1 110 ? -2.821 -8.191 12.028 1.00 92.56 110 ALA A O 1
ATOM 850 N N . HIS A 1 111 ? -3.903 -8.441 10.076 1.00 89.50 111 HIS A N 1
ATOM 851 C CA . HIS A 1 111 ? -5.093 -9.033 10.675 1.00 89.50 111 HIS A CA 1
ATOM 852 C C . HIS A 1 111 ? -4.809 -10.406 11.306 1.00 89.50 111 HIS A C 1
ATOM 854 O O . HIS A 1 111 ? -5.171 -10.632 12.453 1.00 89.50 111 HIS A O 1
ATOM 860 N N . ALA A 1 112 ? -4.086 -11.294 10.617 1.00 88.62 112 ALA A N 1
ATOM 861 C CA . ALA A 1 112 ? -3.776 -12.643 11.108 1.00 88.62 112 ALA A CA 1
ATOM 862 C C . ALA A 1 112 ? -2.898 -12.658 12.374 1.00 88.62 112 ALA A C 1
ATOM 864 O O . ALA A 1 112 ? -2.916 -13.623 13.134 1.00 88.62 112 ALA A O 1
ATOM 865 N N . THR A 1 113 ? -2.110 -11.604 12.591 1.00 82.81 113 THR A N 1
ATOM 866 C CA . THR A 1 113 ? -1.284 -11.422 13.798 1.00 82.81 113 THR A CA 1
ATOM 867 C C . THR A 1 113 ? -1.989 -10.614 14.889 1.00 82.81 113 THR A C 1
ATOM 869 O O . THR A 1 113 ? -1.478 -10.499 16.008 1.00 82.81 113 THR A O 1
ATOM 872 N N . SER A 1 114 ? -3.169 -10.064 14.597 1.00 75.31 114 SER A N 1
ATOM 873 C CA . SER A 1 114 ? -4.022 -9.455 15.603 1.00 75.31 114 SER A CA 1
ATOM 874 C C . SER A 1 114 ? -4.687 -10.562 16.413 1.00 75.31 114 SER A C 1
ATOM 876 O O . SER A 1 114 ? -5.407 -11.400 15.884 1.00 75.31 114 SER A O 1
ATOM 878 N N . SER A 1 115 ? -4.457 -10.574 17.724 1.00 65.25 115 SER A N 1
ATOM 879 C CA . SER A 1 115 ? -5.042 -11.569 18.629 1.00 65.25 115 SER A CA 1
ATOM 880 C C . SER A 1 115 ? -6.533 -11.326 18.916 1.00 65.25 115 SER A C 1
ATOM 882 O O . SER A 1 115 ? -7.069 -11.919 19.850 1.00 65.25 115 SER A O 1
ATOM 884 N N . VAL A 1 116 ? -7.180 -10.421 18.171 1.00 63.44 116 VAL A N 1
ATOM 885 C CA . VAL A 1 116 ? -8.553 -9.963 18.400 1.00 63.44 116 VAL A CA 1
ATOM 886 C C . VAL A 1 116 ? -9.498 -10.744 17.483 1.00 63.44 116 VAL A C 1
ATOM 888 O O . VAL A 1 116 ? -9.505 -10.500 16.276 1.00 63.44 116 VAL A O 1
ATOM 891 N N . PRO A 1 117 ? -10.289 -11.696 18.008 1.00 66.50 117 PRO A N 1
ATOM 892 C CA . PRO A 1 117 ? -11.367 -12.297 17.238 1.00 66.50 117 PRO A CA 1
ATOM 893 C C . PRO A 1 117 ? -12.474 -11.254 17.022 1.00 66.50 117 PRO A C 1
ATOM 895 O O . PRO A 1 117 ? -13.114 -10.834 17.981 1.00 66.50 117 PRO A O 1
ATOM 898 N N . GLY A 1 118 ? -12.700 -10.844 15.771 1.00 75.19 118 GLY A N 1
ATOM 899 C CA . GLY A 1 118 ? -13.749 -9.885 15.398 1.00 75.19 118 GLY A CA 1
ATOM 900 C C . GLY A 1 118 ? -13.206 -8.630 14.713 1.00 75.19 118 GLY A C 1
ATOM 901 O O . GLY A 1 118 ? -12.220 -8.705 13.974 1.00 75.19 118 GLY A O 1
ATOM 902 N N . SER A 1 119 ? -13.873 -7.496 14.937 1.00 81.50 119 SER A N 1
ATOM 903 C CA . SER A 1 119 ? -13.449 -6.185 14.447 1.00 81.50 119 SER A CA 1
ATOM 904 C C . SER A 1 119 ? -12.377 -5.564 15.352 1.00 81.50 119 SER A C 1
ATOM 906 O O . SER A 1 119 ? -12.245 -5.902 16.530 1.00 81.50 119 SER A O 1
ATOM 908 N N . CYS A 1 120 ? -11.555 -4.679 14.789 1.00 87.81 120 CYS A N 1
ATOM 909 C CA . CYS A 1 120 ? -10.552 -3.909 15.530 1.00 87.81 120 CYS A CA 1
ATOM 910 C C . CYS A 1 120 ? -10.610 -2.428 15.145 1.00 87.81 120 CYS A C 1
ATOM 912 O O . CYS A 1 120 ? -11.006 -2.106 14.026 1.00 87.81 120 CYS A O 1
ATOM 914 N N . SER A 1 121 ? -10.199 -1.532 16.048 1.00 90.44 121 SER A N 1
ATOM 915 C CA . SER A 1 121 ? -10.179 -0.096 15.749 1.00 90.44 121 SER A CA 1
ATOM 916 C C . SER A 1 121 ? -9.141 0.252 14.684 1.00 90.44 121 SER A C 1
ATOM 918 O O . SER A 1 121 ? -8.132 -0.447 14.510 1.00 90.44 121 SER A O 1
ATOM 920 N N . ALA A 1 122 ? -9.371 1.365 13.984 1.00 91.38 122 ALA A N 1
ATOM 921 C CA . ALA A 1 122 ? -8.491 1.873 12.940 1.00 91.38 122 ALA A CA 1
ATOM 922 C C . ALA A 1 122 ? -7.054 2.033 13.440 1.00 91.38 122 ALA A C 1
ATOM 924 O O . ALA A 1 122 ? -6.104 1.599 12.784 1.00 91.38 122 ALA A O 1
ATOM 925 N N . ASP A 1 123 ? -6.901 2.615 14.629 1.00 91.25 123 ASP A N 1
ATOM 926 C CA . ASP A 1 123 ? -5.596 2.880 15.216 1.00 91.25 123 ASP A CA 1
ATOM 927 C C . ASP A 1 123 ? -4.830 1.593 15.542 1.00 91.25 123 ASP A C 1
ATOM 929 O O . ASP A 1 123 ? -3.652 1.490 15.190 1.00 91.25 123 ASP A O 1
ATOM 933 N N . ILE A 1 124 ? -5.502 0.596 16.134 1.00 91.62 124 ILE A N 1
ATOM 934 C CA . ILE A 1 124 ? -4.898 -0.708 16.446 1.00 91.62 124 ILE A CA 1
ATOM 935 C C . ILE A 1 124 ? -4.494 -1.423 15.159 1.00 91.62 124 ILE A C 1
ATOM 937 O O . ILE A 1 124 ? -3.408 -2.003 15.082 1.00 91.62 124 ILE A O 1
ATOM 941 N N . PHE A 1 125 ? -5.348 -1.385 14.134 1.00 93.06 125 PHE A N 1
ATOM 942 C CA . PHE A 1 125 ? -5.036 -2.014 12.859 1.00 93.06 125 PHE A CA 1
ATOM 943 C C . PHE A 1 125 ? -3.783 -1.407 12.220 1.00 93.06 125 PHE A C 1
ATOM 945 O O . PHE A 1 125 ? -2.925 -2.149 11.743 1.00 93.06 125 PHE A O 1
ATOM 952 N N . ILE A 1 126 ? -3.640 -0.078 12.238 1.00 94.81 126 ILE A N 1
ATOM 953 C CA . ILE A 1 126 ? -2.457 0.600 11.690 1.00 94.81 126 ILE A CA 1
ATOM 954 C C . ILE A 1 126 ? -1.185 0.208 12.460 1.00 94.81 126 ILE A C 1
ATOM 956 O O . ILE A 1 126 ? -0.156 -0.042 11.829 1.00 94.81 126 ILE A O 1
ATOM 960 N N . ASP A 1 127 ? -1.244 0.048 13.786 1.00 94.25 127 ASP A N 1
ATOM 961 C CA . ASP A 1 127 ? -0.104 -0.457 14.571 1.00 94.25 127 ASP A CA 1
ATOM 962 C C . ASP A 1 127 ? 0.286 -1.891 14.193 1.00 94.25 127 ASP A C 1
ATOM 964 O O . ASP A 1 127 ? 1.470 -2.223 14.042 1.00 94.25 127 ASP A O 1
ATOM 968 N N . LYS A 1 128 ? -0.710 -2.761 13.990 1.00 93.81 128 LYS A N 1
ATOM 969 C CA . LYS A 1 128 ? -0.474 -4.132 13.513 1.00 93.81 128 LYS A CA 1
ATOM 970 C C . LYS A 1 128 ? 0.073 -4.152 12.094 1.00 93.81 128 LYS A C 1
ATOM 972 O O . LYS A 1 128 ? 0.946 -4.966 11.796 1.00 93.81 128 LYS A O 1
ATOM 977 N N . LEU A 1 129 ? -0.380 -3.240 11.242 1.00 95.62 129 LEU A N 1
ATOM 978 C CA . LEU A 1 129 ? 0.132 -3.084 9.889 1.00 95.62 129 LEU A CA 1
ATOM 979 C C . LEU A 1 129 ? 1.604 -2.667 9.901 1.00 95.62 129 LEU A C 1
ATOM 981 O O . LEU A 1 129 ? 2.409 -3.295 9.216 1.00 95.62 129 LEU A O 1
ATOM 985 N N . GLN A 1 130 ? 1.976 -1.692 10.732 1.00 96.25 130 GLN A N 1
ATOM 986 C CA . GLN A 1 130 ? 3.372 -1.289 10.914 1.00 96.25 130 GLN A CA 1
ATOM 987 C C . GLN A 1 130 ? 4.238 -2.455 11.421 1.00 96.25 130 GLN A C 1
ATOM 989 O O . GLN A 1 130 ? 5.323 -2.697 10.893 1.00 96.25 130 GLN A O 1
ATOM 994 N N . SER A 1 131 ? 3.735 -3.229 12.387 1.00 95.38 131 SER A N 1
ATOM 995 C CA . SER A 1 131 ? 4.429 -4.419 12.903 1.00 95.38 131 SER A CA 1
ATOM 996 C C . SER A 1 131 ? 4.621 -5.494 11.822 1.00 95.38 131 SER A C 1
ATOM 998 O O . SER A 1 131 ? 5.681 -6.112 11.730 1.00 95.38 131 SER A O 1
ATOM 1000 N N . ALA A 1 132 ? 3.612 -5.707 10.971 1.00 95.31 132 ALA A N 1
ATOM 1001 C CA . ALA A 1 132 ? 3.682 -6.656 9.863 1.00 95.31 132 ALA A CA 1
ATOM 1002 C C . ALA A 1 132 ? 4.696 -6.226 8.790 1.00 95.31 132 ALA A C 1
ATOM 1004 O O . ALA A 1 132 ? 5.401 -7.076 8.247 1.00 95.31 132 ALA A O 1
ATOM 1005 N N . VAL A 1 133 ? 4.799 -4.920 8.512 1.00 96.38 133 VAL A N 1
ATOM 1006 C CA . VAL A 1 133 ? 5.821 -4.364 7.611 1.00 96.38 133 VAL A CA 1
ATOM 1007 C C . VAL A 1 133 ? 7.216 -4.620 8.158 1.00 96.38 133 VAL A C 1
ATOM 1009 O O . VAL A 1 133 ? 8.062 -5.138 7.433 1.00 96.38 133 VAL A O 1
ATOM 1012 N N . GLN A 1 134 ? 7.445 -4.299 9.433 1.00 95.31 134 GLN A N 1
ATOM 1013 C CA . GLN A 1 134 ? 8.743 -4.502 10.065 1.00 95.31 134 GLN A CA 1
ATOM 1014 C C . GLN A 1 134 ? 9.166 -5.973 10.000 1.00 95.31 134 GLN A C 1
ATOM 1016 O O . GLN A 1 134 ? 10.273 -6.270 9.560 1.00 95.31 134 GLN A O 1
ATOM 1021 N N . LYS A 1 135 ? 8.257 -6.893 10.336 1.00 94.38 135 LYS A N 1
ATOM 1022 C CA . LYS A 1 135 ? 8.525 -8.330 10.257 1.00 94.38 135 LYS A CA 1
ATOM 1023 C C . LYS A 1 135 ? 8.872 -8.793 8.838 1.00 94.38 135 LYS A C 1
ATOM 1025 O O . LYS A 1 135 ? 9.810 -9.555 8.655 1.00 94.38 135 LYS A O 1
ATOM 1030 N N . GLU A 1 136 ? 8.144 -8.327 7.825 1.00 94.12 136 GLU A N 1
ATOM 1031 C CA . GLU A 1 136 ? 8.422 -8.688 6.428 1.00 94.12 136 GLU A CA 1
ATOM 1032 C C . GLU A 1 136 ? 9.780 -8.134 5.953 1.00 94.12 136 GLU A C 1
ATOM 1034 O O . GLU A 1 136 ? 10.462 -8.780 5.160 1.00 94.12 136 GLU A O 1
ATOM 1039 N N . LEU A 1 137 ? 10.204 -6.964 6.440 1.00 92.81 137 LEU A N 1
ATOM 1040 C CA . LEU A 1 137 ? 11.543 -6.431 6.167 1.00 92.81 137 LEU A CA 1
ATOM 1041 C C . LEU A 1 137 ? 12.636 -7.242 6.875 1.00 92.81 137 LEU A C 1
ATOM 1043 O O . LEU A 1 137 ? 13.646 -7.562 6.252 1.00 92.81 137 LEU A O 1
ATOM 1047 N N . GLU A 1 138 ? 12.424 -7.617 8.137 1.00 92.75 138 GLU A N 1
ATOM 1048 C CA . GLU A 1 138 ? 13.335 -8.478 8.903 1.00 92.75 138 GLU A CA 1
ATOM 1049 C C . GLU A 1 138 ? 13.507 -9.850 8.236 1.00 92.75 138 GLU A C 1
ATOM 1051 O O . GLU A 1 138 ? 14.635 -10.271 7.976 1.00 92.75 138 GLU A O 1
ATOM 1056 N N . ASP A 1 139 ? 12.406 -10.512 7.867 1.00 91.12 139 ASP A N 1
ATOM 1057 C CA . ASP A 1 139 ? 12.425 -11.806 7.175 1.00 91.12 139 ASP A CA 1
ATOM 1058 C C . ASP A 1 139 ? 13.220 -11.727 5.860 1.00 91.12 139 ASP A C 1
ATOM 1060 O O . ASP A 1 139 ? 13.970 -12.642 5.515 1.00 91.12 139 ASP A O 1
ATOM 1064 N N . ARG A 1 140 ? 13.104 -10.611 5.131 1.00 88.12 140 ARG A N 1
ATOM 1065 C CA . ARG A 1 140 ? 13.842 -10.387 3.880 1.00 88.12 140 ARG A CA 1
ATOM 1066 C C . ARG A 1 140 ? 15.323 -10.117 4.098 1.00 88.12 140 ARG A C 1
ATOM 1068 O O . ARG A 1 140 ? 16.125 -10.596 3.301 1.00 88.12 140 ARG A O 1
ATOM 1075 N N . ASN A 1 141 ? 15.680 -9.374 5.141 1.00 89.06 141 ASN A N 1
ATOM 1076 C CA . ASN A 1 141 ? 17.079 -9.148 5.493 1.00 89.06 141 ASN A CA 1
ATOM 1077 C C . ASN A 1 141 ? 17.748 -10.471 5.886 1.00 89.06 141 ASN A C 1
ATOM 1079 O O . ASN A 1 141 ? 18.804 -10.794 5.353 1.00 89.06 141 ASN A O 1
ATOM 1083 N N . ASN A 1 142 ? 17.071 -11.302 6.684 1.00 90.44 142 ASN A N 1
ATOM 1084 C CA . ASN A 1 142 ? 17.568 -12.629 7.062 1.00 90.44 142 ASN A CA 1
ATOM 1085 C C . ASN A 1 142 ? 17.797 -13.544 5.842 1.00 90.44 142 ASN A C 1
ATOM 1087 O O . ASN A 1 142 ? 18.771 -14.293 5.801 1.00 90.44 142 ASN A O 1
ATOM 1091 N N . MET A 1 143 ? 16.925 -13.476 4.827 1.00 85.56 143 MET A N 1
ATOM 1092 C CA . MET A 1 143 ? 17.104 -14.221 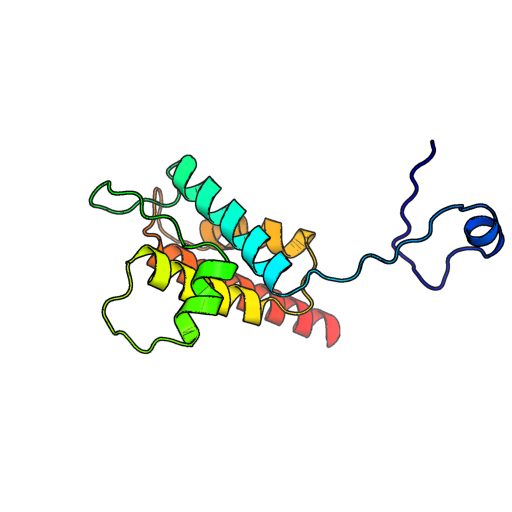3.571 1.00 85.56 143 MET A CA 1
ATOM 1093 C C . MET A 1 143 ? 18.222 -13.664 2.681 1.00 85.56 143 MET A C 1
ATOM 1095 O O . MET A 1 143 ? 18.754 -14.407 1.865 1.00 85.56 143 MET A O 1
ATOM 1099 N N . ALA A 1 144 ? 18.545 -12.374 2.786 1.00 78.25 144 ALA A N 1
ATOM 1100 C CA . ALA A 1 144 ? 19.624 -11.752 2.019 1.00 78.25 144 ALA A CA 1
ATOM 1101 C C . ALA A 1 144 ? 21.013 -12.010 2.631 1.00 78.25 144 ALA A C 1
ATOM 1103 O O . ALA A 1 144 ? 22.010 -11.950 1.915 1.00 78.25 144 ALA A O 1
ATOM 1104 N N . GLU A 1 145 ? 21.072 -12.284 3.937 1.00 68.00 145 GLU A N 1
ATOM 1105 C CA . GLU A 1 145 ? 22.298 -12.626 4.673 1.00 68.00 145 GLU A CA 1
ATOM 1106 C C . GLU A 1 145 ? 22.624 -14.136 4.680 1.00 68.00 145 GLU A C 1
ATOM 1108 O O . GLU A 1 145 ? 23.707 -14.517 5.128 1.00 68.00 145 GLU A O 1
ATOM 1113 N N . SER A 1 146 ? 21.709 -14.985 4.190 1.00 55.47 146 SER A N 1
ATOM 1114 C CA . SER A 1 146 ? 21.869 -16.449 4.076 1.00 55.47 146 SER A CA 1
ATOM 1115 C C . SER A 1 146 ? 22.416 -16.871 2.713 1.00 55.47 146 SER A C 1
ATOM 1117 O O . SER A 1 146 ? 23.224 -17.827 2.682 1.00 55.47 146 SER A O 1
#

pLDDT: mean 88.07, std 10.47, range [53.91, 98.12]

Radius of gyration: 18.82 Å; chains: 1; bounding box: 42×40×51 Å

Secondary structure (DSSP, 8-state):
------S-TTSS-HHHHHT-S------SPPHHHHHHHHHHHHHHHHHTTSB--TTS---PPPPHHHHHHHTT---S---HHHHHHHHHHHHHHHTTT--HHHHHHHHHHHHHT---SS-B-HHHHHHHHHHHHHHHHHHHHHHH--